Protein AF-A0A9X4QNY0-F1 (a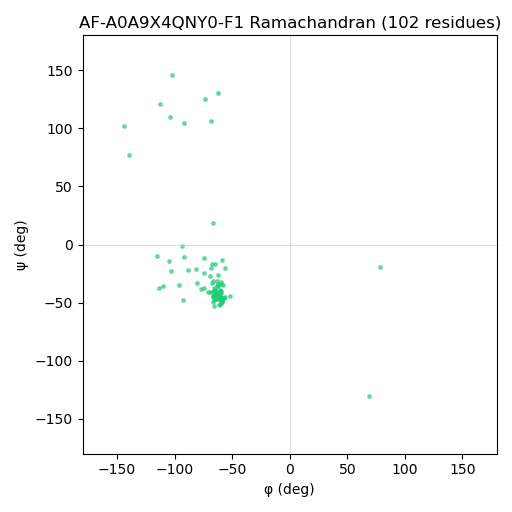fdb_monomer)

Sequence (104 aa):
MVIAGSLAFWIGNAEGIANQVFGGFISLTLYPTGIFRGAAKVILFTVVPAGFIGYMPIGLMRDFEPGFAAASFGAAAIFSACGALLFRAGLARYASGNAMAMRN

Mean predicted aligned error: 10.93 Å

Radius of gyration: 18.05 Å; Cα contacts (8 Å, |Δi|>4): 57; chains: 1; bounding box: 35×27×57 Å

Solvent-accessible surface area (backbone atoms only — not comparable to full-atom values): 5816 Å² total; per-residue (Å²): 106,60,56,47,47,30,44,28,54,78,70,75,66,18,64,66,54,32,52,52,54,48,53,51,50,52,53,60,51,72,49,70,72,89,75,50,66,69,70,56,38,50,42,39,62,72,76,36,65,36,51,49,70,70,42,46,65,61,44,52,72,72,58,74,50,69,68,61,53,50,52,51,52,51,52,53,51,51,55,50,50,53,25,51,51,49,36,53,55,27,49,55,51,40,53,55,55,51,60,57,61,76,74,111

Structure (mmCIF, N/CA/C/O backbone):
data_AF-A0A9X4QNY0-F1
#
_entry.id   AF-A0A9X4QNY0-F1
#
loop_
_atom_site.group_PDB
_atom_site.id
_atom_site.type_symbol
_atom_site.label_atom_id
_atom_site.label_alt_id
_atom_site.label_comp_id
_atom_site.label_asym_id
_atom_site.label_entity_id
_atom_site.label_seq_id
_atom_site.pdbx_PDB_ins_code
_atom_site.Cartn_x
_atom_site.Cartn_y
_atom_site.Cartn_z
_atom_site.occupancy
_atom_site.B_iso_or_equiv
_atom_site.auth_seq_id
_atom_site.auth_comp_id
_atom_site.auth_asym_id
_atom_site.auth_atom_id
_atom_site.pdbx_PDB_model_num
ATOM 1 N N . MET A 1 1 ? 5.498 -0.931 0.438 1.00 69.75 1 MET A N 1
ATOM 2 C CA . MET A 1 1 ? 6.775 -0.714 -0.282 1.00 69.75 1 MET A CA 1
ATOM 3 C C . MET A 1 1 ? 6.747 -1.195 -1.726 1.00 69.75 1 MET A C 1
ATOM 5 O O . MET A 1 1 ? 7.292 -0.497 -2.565 1.00 69.75 1 MET A O 1
ATOM 9 N N . VAL A 1 2 ? 6.050 -2.294 -2.053 1.00 78.00 2 VAL A N 1
ATOM 10 C CA . VAL A 1 2 ? 5.896 -2.777 -3.444 1.00 78.00 2 VAL A CA 1
ATOM 11 C C . VAL A 1 2 ? 5.400 -1.691 -4.409 1.00 78.00 2 VAL A C 1
ATOM 13 O O . VAL A 1 2 ? 5.974 -1.531 -5.477 1.00 78.00 2 VAL A O 1
ATOM 16 N N . ILE A 1 3 ? 4.395 -0.895 -4.025 1.00 78.56 3 ILE A N 1
ATOM 17 C CA . ILE A 1 3 ? 3.872 0.199 -4.867 1.00 78.56 3 ILE A CA 1
ATOM 18 C C . ILE A 1 3 ? 4.954 1.253 -5.155 1.00 78.56 3 ILE A C 1
ATOM 20 O O . ILE A 1 3 ? 5.206 1.565 -6.314 1.00 78.56 3 ILE A O 1
ATOM 24 N N . ALA A 1 4 ? 5.626 1.762 -4.115 1.00 76.25 4 ALA A N 1
ATOM 25 C CA . ALA A 1 4 ? 6.674 2.773 -4.263 1.00 76.25 4 ALA A CA 1
ATOM 26 C C . ALA A 1 4 ? 7.874 2.245 -5.067 1.00 76.25 4 ALA A C 1
ATOM 28 O O . ALA A 1 4 ? 8.353 2.927 -5.963 1.00 76.25 4 ALA A O 1
ATOM 29 N N . GLY A 1 5 ? 8.306 1.007 -4.812 1.00 75.75 5 GLY A N 1
ATOM 30 C CA . GLY A 1 5 ? 9.383 0.367 -5.571 1.00 75.75 5 GLY A CA 1
ATOM 31 C C . GLY A 1 5 ? 9.010 0.078 -7.027 1.00 75.75 5 GLY A C 1
ATOM 32 O O . GLY A 1 5 ? 9.861 0.179 -7.905 1.00 75.75 5 GLY A O 1
ATOM 33 N N . SER A 1 6 ? 7.733 -0.198 -7.317 1.00 79.75 6 SER A N 1
ATOM 34 C CA . SER A 1 6 ? 7.270 -0.443 -8.691 1.00 79.75 6 SER A CA 1
ATOM 35 C C . SER A 1 6 ? 7.462 0.780 -9.589 1.00 79.75 6 SER A C 1
ATOM 37 O O . SER A 1 6 ? 7.680 0.607 -10.782 1.00 79.75 6 SER A O 1
ATOM 39 N N . LEU A 1 7 ? 7.484 2.004 -9.040 1.00 76.81 7 LEU A N 1
ATOM 40 C CA . LEU A 1 7 ? 7.772 3.231 -9.801 1.00 76.81 7 LEU A CA 1
ATOM 41 C C . LEU A 1 7 ? 9.124 3.175 -10.542 1.00 76.81 7 LEU A C 1
ATOM 43 O O . LEU A 1 7 ? 9.303 3.891 -11.531 1.00 76.81 7 LEU A O 1
ATOM 47 N N . ALA A 1 8 ? 10.050 2.298 -10.127 1.00 80.00 8 ALA A N 1
ATOM 48 C CA . ALA A 1 8 ? 11.336 2.097 -10.793 1.00 80.00 8 ALA A CA 1
ATOM 49 C C . ALA A 1 8 ? 11.157 1.685 -12.258 1.00 80.00 8 ALA A C 1
ATOM 51 O O . ALA A 1 8 ? 11.920 2.136 -13.109 1.00 80.00 8 ALA A O 1
ATOM 52 N N . PHE A 1 9 ? 10.109 0.913 -12.569 1.00 77.75 9 PHE A N 1
ATOM 53 C CA . PHE A 1 9 ? 9.810 0.474 -13.934 1.00 77.75 9 PHE A CA 1
ATOM 54 C C . PHE A 1 9 ? 9.446 1.622 -14.886 1.00 77.75 9 PHE A C 1
ATOM 56 O O . PHE A 1 9 ? 9.486 1.435 -16.100 1.00 77.75 9 PHE A O 1
ATOM 63 N N . TRP A 1 10 ? 9.094 2.798 -14.356 1.00 75.19 10 TRP A N 1
ATOM 64 C CA . TRP A 1 10 ? 8.726 3.970 -15.153 1.00 75.19 10 TRP A CA 1
ATOM 65 C C . TRP A 1 10 ? 9.760 5.095 -15.102 1.00 75.19 10 TRP A C 1
ATOM 67 O O . TRP A 1 10 ? 9.930 5.782 -16.104 1.00 75.19 10 TRP A O 1
ATOM 77 N N . ILE A 1 11 ? 10.422 5.308 -13.958 1.00 75.44 11 ILE A N 1
ATOM 78 C CA . ILE A 1 11 ? 11.238 6.513 -13.705 1.00 75.44 11 ILE A CA 1
ATOM 79 C C . ILE A 1 11 ? 12.738 6.178 -13.541 1.00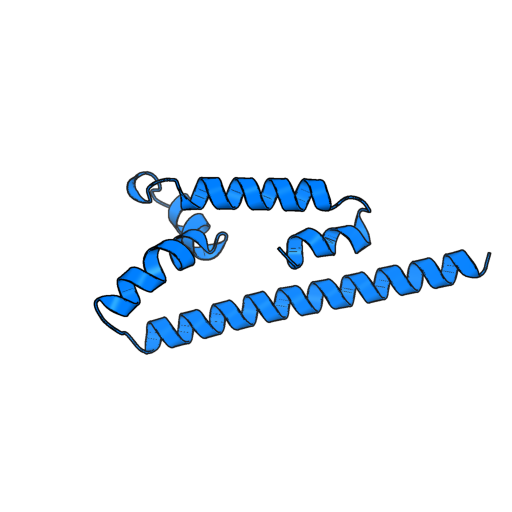 75.44 11 ILE A C 1
ATOM 81 O O . ILE A 1 11 ? 13.576 7.073 -13.543 1.00 75.44 11 ILE A O 1
ATOM 85 N N . GLY A 1 12 ? 13.123 4.900 -13.429 1.00 67.50 12 GLY A N 1
ATOM 86 C CA . GLY A 1 12 ? 14.530 4.469 -13.397 1.00 67.50 12 GLY A CA 1
ATOM 87 C C . GLY A 1 12 ? 15.262 4.659 -12.056 1.00 67.50 12 GLY A C 1
ATOM 88 O O . GLY A 1 12 ? 16.237 3.956 -11.817 1.00 67.50 12 GLY A O 1
ATOM 89 N N . ASN A 1 13 ? 14.772 5.515 -11.141 1.00 69.00 13 ASN A N 1
ATOM 90 C CA . ASN A 1 13 ? 15.288 5.652 -9.766 1.00 69.00 13 ASN A CA 1
ATOM 91 C C . ASN A 1 13 ? 14.161 5.827 -8.725 1.00 69.00 13 ASN A C 1
ATOM 93 O O . ASN A 1 13 ? 13.896 6.929 -8.242 1.00 69.00 13 ASN A O 1
ATOM 97 N N . ALA A 1 14 ? 13.478 4.735 -8.375 1.00 75.19 14 ALA A N 1
ATOM 98 C CA . ALA A 1 14 ? 12.449 4.761 -7.329 1.00 75.19 14 ALA A CA 1
ATOM 99 C C . ALA A 1 14 ? 12.962 4.397 -5.932 1.00 75.19 14 ALA A C 1
ATOM 101 O O . ALA A 1 14 ? 12.187 4.447 -4.981 1.00 75.19 14 ALA A O 1
ATOM 102 N N . GLU A 1 15 ? 14.244 4.064 -5.779 1.00 74.69 15 GLU A N 1
ATOM 103 C CA . GLU A 1 15 ? 14.824 3.732 -4.476 1.00 74.69 15 GLU A CA 1
ATOM 104 C C . GLU A 1 15 ? 14.812 4.946 -3.538 1.00 74.69 15 GLU A C 1
ATOM 106 O O . GLU A 1 15 ? 14.351 4.850 -2.401 1.00 74.69 15 GLU A O 1
ATOM 111 N N . GLY A 1 16 ? 15.197 6.125 -4.041 1.00 77.12 16 GLY A N 1
ATOM 112 C CA . GLY A 1 16 ? 15.102 7.377 -3.284 1.00 77.12 16 GLY A CA 1
ATOM 113 C C . GLY A 1 16 ? 13.664 7.718 -2.872 1.00 77.12 16 GLY A C 1
ATOM 114 O O . GLY A 1 16 ? 13.421 8.109 -1.731 1.00 77.12 16 GLY A O 1
ATOM 115 N N . ILE A 1 17 ? 12.696 7.498 -3.768 1.00 76.81 17 ILE A N 1
ATOM 116 C CA . ILE A 1 17 ? 11.268 7.719 -3.493 1.00 76.81 17 ILE A CA 1
ATOM 117 C C . ILE A 1 17 ? 10.764 6.719 -2.448 1.00 76.81 17 ILE A C 1
ATOM 119 O O . ILE A 1 17 ? 10.087 7.109 -1.501 1.00 76.81 17 ILE A O 1
ATOM 123 N N . ALA A 1 18 ? 11.112 5.438 -2.579 1.00 78.19 18 ALA A N 1
ATOM 124 C CA . ALA A 1 18 ? 10.728 4.405 -1.626 1.00 78.19 18 ALA A CA 1
ATOM 125 C C . ALA A 1 18 ? 11.290 4.691 -0.227 1.00 78.19 18 ALA A C 1
ATOM 127 O O . ALA A 1 18 ? 10.547 4.600 0.749 1.00 78.19 18 ALA A O 1
ATOM 128 N N . ASN A 1 19 ? 12.554 5.117 -0.138 1.00 81.00 19 ASN A N 1
ATOM 129 C CA . ASN A 1 19 ? 13.190 5.499 1.121 1.00 81.00 19 ASN A CA 1
ATOM 130 C C . ASN A 1 19 ? 12.535 6.735 1.755 1.00 81.00 19 ASN A C 1
ATOM 132 O O . ASN A 1 19 ? 12.269 6.731 2.957 1.00 81.00 19 ASN A O 1
ATOM 136 N N . GLN A 1 20 ? 12.201 7.767 0.972 1.00 79.19 20 GLN A N 1
ATOM 137 C CA . GLN A 1 20 ? 11.484 8.941 1.489 1.00 79.19 20 GLN A CA 1
ATOM 138 C C . GLN A 1 20 ? 10.067 8.597 1.962 1.00 79.19 20 GLN A C 1
ATOM 140 O O . GLN A 1 20 ? 9.658 9.011 3.047 1.00 79.19 20 GLN A O 1
ATOM 145 N N . VAL A 1 21 ? 9.330 7.797 1.186 1.00 79.00 21 VAL A N 1
ATOM 146 C CA . VAL A 1 21 ? 7.989 7.326 1.563 1.00 79.00 21 VAL A CA 1
ATOM 147 C C . VAL A 1 21 ? 8.054 6.503 2.849 1.00 79.00 21 VAL A C 1
ATOM 149 O O . VAL A 1 21 ? 7.223 6.696 3.734 1.00 79.00 21 VAL A O 1
ATOM 152 N N . PHE A 1 22 ? 9.050 5.624 2.987 1.00 80.06 22 PHE A N 1
ATOM 153 C CA . PHE A 1 22 ? 9.264 4.831 4.196 1.00 80.06 22 PHE A CA 1
ATOM 154 C C . PHE A 1 22 ? 9.604 5.703 5.413 1.00 80.06 22 PHE A C 1
ATOM 156 O O . PHE A 1 22 ? 8.972 5.560 6.459 1.00 80.06 22 PHE A O 1
ATOM 163 N N . GLY A 1 23 ? 10.529 6.657 5.274 1.00 78.69 23 GLY A N 1
ATOM 164 C CA . GLY A 1 23 ? 10.881 7.589 6.349 1.00 78.69 23 GLY A CA 1
ATOM 165 C C . GLY A 1 23 ? 9.699 8.453 6.807 1.00 78.69 23 GLY A C 1
ATOM 166 O O . GLY A 1 23 ? 9.482 8.634 8.009 1.00 78.69 23 GLY A O 1
ATOM 167 N N . GLY A 1 24 ? 8.873 8.923 5.864 1.00 74.69 24 GLY A N 1
ATOM 168 C CA . GLY A 1 24 ? 7.628 9.633 6.167 1.00 74.69 24 GLY A CA 1
ATOM 169 C C . GLY A 1 24 ? 6.631 8.758 6.931 1.00 74.69 24 GLY A C 1
ATOM 170 O O . GLY A 1 24 ? 6.035 9.200 7.911 1.00 74.69 24 GLY A O 1
ATOM 171 N N . PHE A 1 25 ? 6.511 7.488 6.545 1.00 73.94 25 PHE A N 1
ATOM 172 C CA . PHE A 1 25 ? 5.668 6.503 7.225 1.00 73.94 25 PHE A CA 1
ATOM 173 C C . PHE A 1 25 ? 6.051 6.286 8.689 1.00 73.94 25 PHE A C 1
ATOM 175 O O . PHE A 1 25 ? 5.189 6.281 9.569 1.00 73.94 25 PHE A O 1
ATOM 182 N N . ILE A 1 26 ? 7.349 6.110 8.942 1.00 74.06 26 ILE A N 1
ATOM 183 C CA . ILE A 1 26 ? 7.905 5.922 10.283 1.00 74.06 26 ILE A CA 1
ATOM 184 C C . ILE A 1 26 ? 7.612 7.154 11.141 1.00 74.06 26 ILE A C 1
ATOM 186 O O . ILE A 1 26 ? 7.074 7.025 12.239 1.00 74.06 26 ILE A O 1
ATOM 190 N N . SER A 1 27 ? 7.861 8.347 10.597 1.00 72.00 27 SER A N 1
ATOM 191 C CA . SER A 1 27 ? 7.595 9.617 11.279 1.00 72.00 27 SER A CA 1
ATOM 192 C C . SER A 1 27 ? 6.119 9.749 11.670 1.00 72.00 27 SER A C 1
ATOM 194 O O . SER A 1 27 ? 5.805 10.052 12.816 1.00 72.00 27 SER A O 1
ATOM 196 N N . LEU A 1 28 ? 5.197 9.437 10.757 1.00 68.31 28 LEU A N 1
ATOM 197 C CA . LEU A 1 28 ? 3.754 9.507 11.016 1.00 68.31 28 LEU A CA 1
ATOM 198 C C . LEU A 1 28 ? 3.253 8.446 12.008 1.00 68.31 28 LEU A C 1
ATOM 200 O O . LEU A 1 28 ? 2.259 8.683 12.686 1.00 68.31 28 LEU A O 1
ATOM 204 N N . THR A 1 29 ? 3.929 7.298 12.106 1.00 66.44 29 THR A N 1
ATOM 205 C CA . THR A 1 29 ? 3.570 6.218 13.044 1.00 66.44 29 THR A CA 1
ATOM 206 C C . THR A 1 29 ? 4.075 6.492 14.462 1.00 66.44 29 THR A C 1
A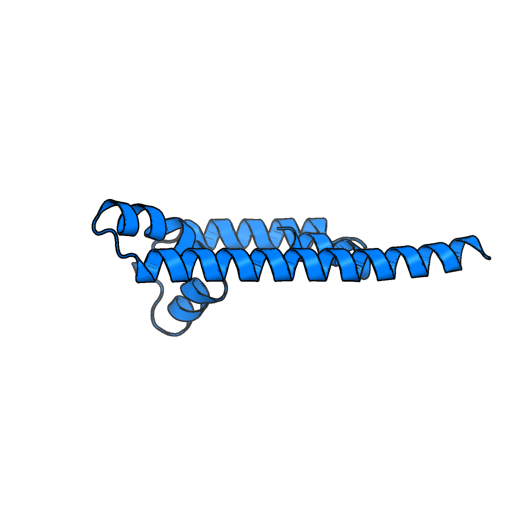TOM 208 O O . THR A 1 29 ? 3.421 6.118 15.431 1.00 66.44 29 THR A O 1
ATOM 211 N N . LEU A 1 30 ? 5.230 7.150 14.594 1.00 66.44 30 LEU A N 1
ATOM 212 C CA . LEU A 1 30 ? 5.838 7.494 15.885 1.00 66.44 30 LEU A CA 1
ATOM 213 C C . LEU A 1 30 ? 5.236 8.758 16.514 1.00 66.44 30 LEU A C 1
ATOM 215 O O . LEU A 1 30 ? 5.350 8.948 17.725 1.00 66.44 30 LEU A O 1
ATOM 219 N N . TYR A 1 31 ? 4.601 9.628 15.721 1.00 62.31 31 TYR A N 1
ATOM 220 C CA 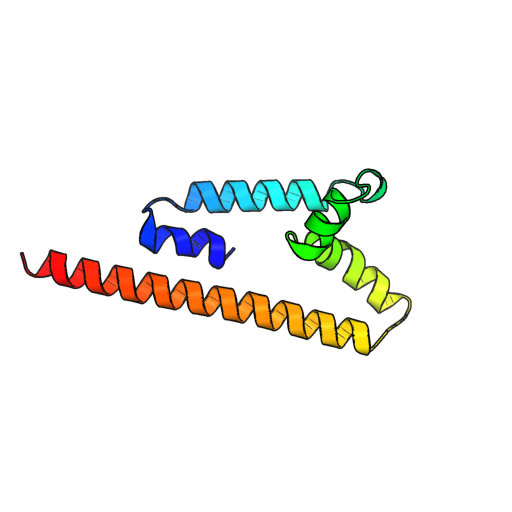. TYR A 1 31 ? 3.955 10.827 16.248 1.00 62.31 31 TYR A CA 1
ATOM 221 C C . TYR A 1 31 ? 2.650 10.475 16.990 1.00 62.31 31 TYR A C 1
ATOM 223 O O . TYR A 1 31 ? 1.757 9.857 16.405 1.00 62.31 31 TYR A O 1
ATOM 231 N N . PRO A 1 32 ? 2.484 10.884 18.266 1.00 54.84 32 PRO A N 1
ATOM 232 C CA . PRO A 1 32 ? 1.302 10.541 19.045 1.00 54.84 32 PRO A CA 1
ATOM 233 C C . PRO A 1 32 ? 0.040 11.129 18.402 1.00 54.84 32 PRO A C 1
ATOM 235 O O . PRO A 1 32 ? -0.048 12.318 18.101 1.00 54.84 32 PRO A O 1
ATOM 238 N N . THR A 1 33 ? -0.983 10.293 18.226 1.00 54.53 33 THR A N 1
ATOM 239 C CA . THR A 1 33 ? -2.231 10.613 17.508 1.00 54.53 33 THR A CA 1
ATOM 240 C C . THR A 1 33 ? -3.021 11.793 18.087 1.00 54.53 33 THR A C 1
ATOM 242 O O . THR A 1 33 ? -3.934 12.296 17.435 1.00 54.53 33 THR A O 1
ATOM 245 N N . GLY A 1 34 ? -2.685 12.251 19.298 1.00 53.41 34 GLY A N 1
ATOM 246 C CA . GLY A 1 34 ? -3.331 13.378 19.977 1.00 53.41 34 GLY A CA 1
ATOM 247 C C . GLY A 1 34 ? -3.103 14.747 19.324 1.00 53.41 34 GLY A C 1
ATOM 248 O O . GLY A 1 34 ? -3.866 15.669 19.600 1.00 53.41 34 GLY A O 1
ATOM 249 N N . ILE A 1 35 ? -2.107 14.886 18.441 1.00 55.34 35 ILE A N 1
ATOM 250 C CA . ILE A 1 35 ? -1.784 16.167 17.783 1.00 55.34 35 ILE A CA 1
ATOM 251 C C . ILE A 1 35 ? -2.595 16.365 16.487 1.00 55.34 35 ILE A C 1
ATOM 253 O O . ILE A 1 35 ? -2.811 17.492 16.040 1.00 55.34 35 ILE A O 1
ATOM 257 N N . PHE A 1 36 ? -3.100 15.285 15.881 1.00 55.78 36 PHE A N 1
ATOM 258 C CA . PHE A 1 36 ? -3.794 15.347 14.594 1.00 55.78 36 PHE A CA 1
ATOM 259 C C . PHE A 1 36 ? -5.309 15.534 14.783 1.00 55.78 36 PHE A C 1
ATOM 261 O O . PHE A 1 36 ? -6.042 14.601 15.120 1.00 55.78 36 PHE A O 1
ATOM 268 N N . ARG A 1 37 ? -5.802 16.756 14.539 1.00 56.88 37 ARG A N 1
ATOM 269 C CA . ARG A 1 37 ? -7.238 17.097 14.492 1.00 56.88 37 ARG A CA 1
ATOM 270 C C . ARG A 1 37 ? -7.731 17.236 13.043 1.00 56.88 37 ARG A C 1
ATOM 272 O O . ARG A 1 37 ? -6.999 17.699 12.173 1.00 56.88 37 ARG A O 1
ATOM 279 N N . GLY A 1 38 ? -8.986 16.857 12.784 1.00 66.50 38 GLY A N 1
ATOM 280 C CA . GLY A 1 38 ? -9.663 17.094 11.499 1.00 66.50 38 GLY A CA 1
ATOM 281 C C . GLY A 1 38 ? -9.105 16.282 10.319 1.00 66.50 38 GLY A C 1
ATOM 282 O O . GLY A 1 38 ? -8.936 15.067 10.420 1.00 66.50 38 GLY A O 1
ATOM 283 N N . ALA A 1 39 ? -8.824 16.951 9.195 1.00 57.56 39 ALA A N 1
ATOM 284 C CA . ALA A 1 39 ? -8.404 16.330 7.931 1.00 57.56 39 ALA A CA 1
ATOM 285 C C . ALA A 1 39 ? -7.101 15.515 8.039 1.00 57.56 39 ALA A C 1
ATOM 287 O O . ALA A 1 39 ? -6.971 14.478 7.392 1.00 57.56 39 ALA A O 1
ATOM 288 N N . ALA A 1 40 ? -6.172 15.922 8.911 1.00 59.53 40 ALA A N 1
ATOM 289 C CA . ALA A 1 40 ? -4.932 15.185 9.151 1.00 59.53 40 ALA A CA 1
ATOM 290 C C . ALA A 1 40 ? -5.193 13.792 9.742 1.00 59.53 40 ALA A C 1
ATOM 292 O O . ALA A 1 40 ? -4.521 12.840 9.367 1.00 59.53 40 ALA A O 1
ATOM 293 N N . LYS A 1 41 ? -6.211 13.653 10.605 1.00 59.75 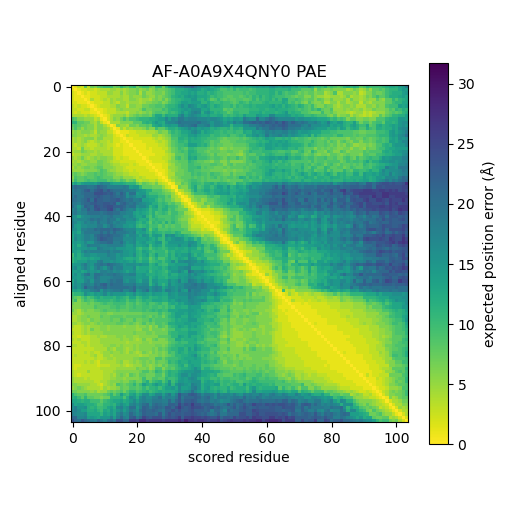41 LYS A N 1
ATOM 294 C CA . LYS A 1 41 ? -6.632 12.360 11.164 1.00 59.75 41 LYS A CA 1
ATOM 295 C C . LYS A 1 41 ? -7.237 11.468 10.086 1.00 59.75 41 LYS A C 1
ATOM 297 O O . LYS A 1 41 ? -6.931 10.287 10.044 1.00 59.75 41 LYS A O 1
ATOM 302 N N . VAL A 1 42 ? -8.050 12.034 9.194 1.00 59.88 42 VAL A N 1
ATOM 303 C CA . VAL A 1 42 ? -8.610 11.285 8.061 1.00 59.88 42 VAL A CA 1
ATOM 304 C C . VAL A 1 42 ? -7.476 10.762 7.183 1.00 59.88 42 VAL A C 1
ATOM 306 O O . VAL A 1 42 ? -7.399 9.562 6.981 1.00 59.88 42 VAL A O 1
ATOM 309 N N . ILE A 1 43 ? -6.530 11.613 6.777 1.00 62.66 43 ILE A N 1
ATOM 310 C CA . ILE A 1 43 ? -5.361 11.210 5.975 1.00 62.66 43 ILE A CA 1
ATOM 311 C C . ILE A 1 43 ? -4.503 10.159 6.708 1.00 62.66 43 ILE A C 1
ATOM 313 O O . ILE A 1 43 ? -4.093 9.174 6.099 1.00 62.66 43 ILE A O 1
ATOM 317 N N . LEU A 1 44 ? -4.271 10.304 8.017 1.00 59.31 44 LEU A N 1
ATOM 318 C CA . LEU A 1 44 ? -3.516 9.326 8.819 1.00 59.31 44 LEU A CA 1
ATOM 319 C C . LEU A 1 44 ? -4.221 7.979 9.009 1.00 59.31 44 LEU A C 1
ATOM 321 O O . LEU A 1 44 ? -3.566 7.023 9.409 1.00 59.31 44 LEU A O 1
ATOM 325 N N . PHE A 1 45 ? -5.538 7.920 8.821 1.00 54.12 45 PHE A N 1
ATOM 326 C CA . PHE A 1 45 ? -6.318 6.689 8.936 1.00 54.12 45 PHE A CA 1
ATOM 327 C C . PHE A 1 45 ? -6.732 6.123 7.566 1.00 54.12 45 PHE A C 1
ATOM 329 O O . PHE A 1 45 ? -7.116 4.959 7.504 1.00 54.12 45 PHE A O 1
ATOM 336 N N . THR A 1 46 ? -6.631 6.896 6.475 1.00 57.56 46 THR A N 1
ATOM 337 C CA . THR A 1 46 ? -7.007 6.464 5.113 1.00 57.56 46 THR A CA 1
ATOM 338 C C . THR A 1 46 ? -5.833 6.357 4.136 1.00 57.56 46 THR A C 1
ATOM 340 O O . THR A 1 46 ? -5.817 5.441 3.318 1.00 57.56 46 THR A O 1
ATOM 343 N N . VAL A 1 47 ? -4.847 7.259 4.201 1.00 57.34 47 VAL A N 1
ATOM 344 C CA . VAL A 1 47 ? -3.699 7.321 3.270 1.00 57.34 47 VAL A CA 1
ATOM 345 C C . VAL A 1 47 ? -2.479 6.605 3.840 1.00 57.34 47 VAL A C 1
ATOM 347 O O . VAL A 1 47 ? -1.729 5.966 3.104 1.00 57.34 47 VAL A O 1
ATOM 350 N N . VAL A 1 48 ? -2.288 6.679 5.157 1.00 58.16 48 VAL A N 1
ATOM 351 C CA . VAL A 1 48 ? -1.206 5.981 5.853 1.00 58.16 48 VAL A CA 1
ATOM 352 C C . VAL A 1 48 ? -1.838 4.911 6.747 1.00 58.16 48 VAL A C 1
ATOM 354 O O . VAL A 1 48 ? -2.590 5.249 7.645 1.00 58.16 48 VAL A O 1
ATOM 357 N N . PRO A 1 49 ? -1.541 3.614 6.596 1.00 57.91 49 PRO A N 1
ATOM 358 C CA . PRO A 1 49 ? -1.952 2.549 7.510 1.00 57.91 49 PRO A CA 1
ATOM 359 C C . PRO A 1 49 ? -1.300 2.653 8.902 1.00 57.91 49 PRO A C 1
ATOM 361 O O . PRO A 1 49 ? -1.245 1.661 9.615 1.00 57.91 49 PRO A O 1
ATOM 364 N N . ALA A 1 50 ? -0.765 3.807 9.308 1.00 55.53 50 ALA A N 1
ATOM 365 C CA . ALA A 1 50 ? -0.072 3.993 10.583 1.00 55.53 50 ALA A CA 1
ATOM 366 C C . ALA A 1 50 ? -1.036 3.857 11.767 1.00 55.53 50 ALA A C 1
ATOM 368 O O . ALA A 1 50 ? -0.741 3.144 12.724 1.00 55.53 50 ALA A O 1
ATOM 369 N N . GLY A 1 51 ? -2.224 4.468 11.668 1.00 54.78 51 GLY A N 1
ATOM 370 C CA . GLY A 1 51 ? -3.287 4.284 12.660 1.00 54.78 51 GLY A CA 1
ATOM 371 C C . GLY A 1 51 ? -3.757 2.829 12.729 1.00 54.78 51 GLY A C 1
ATOM 372 O O . GLY A 1 51 ? -4.010 2.309 13.810 1.00 54.78 51 GLY A O 1
ATOM 373 N N . PHE A 1 52 ? -3.777 2.143 11.586 1.00 59.75 52 PHE A N 1
ATOM 374 C CA . PHE A 1 52 ? -4.092 0.721 11.502 1.00 59.75 52 PHE A CA 1
ATOM 375 C C . PHE A 1 52 ? -3.025 -0.134 12.203 1.00 59.75 52 PHE A C 1
ATOM 377 O O . PHE A 1 52 ? -3.340 -0.886 13.111 1.00 59.75 52 PHE A O 1
ATOM 384 N N . ILE A 1 53 ? -1.747 0.029 11.865 1.00 63.53 53 ILE A N 1
ATOM 385 C CA . ILE A 1 53 ? -0.637 -0.760 12.424 1.00 63.53 53 ILE A CA 1
ATOM 386 C C . ILE A 1 53 ? -0.453 -0.500 13.928 1.00 63.53 53 ILE A C 1
ATOM 388 O O . ILE A 1 53 ? -0.192 -1.437 14.680 1.00 63.53 53 ILE A O 1
ATOM 392 N N . GLY A 1 54 ? -0.608 0.750 14.375 1.00 61.12 54 GLY A N 1
ATOM 393 C CA . GLY A 1 54 ? -0.397 1.134 15.772 1.00 61.12 54 GLY A CA 1
ATOM 394 C C . GLY A 1 54 ? -1.544 0.757 16.717 1.00 61.12 54 GLY A C 1
ATOM 395 O O . GLY A 1 54 ? -1.286 0.355 17.848 1.00 61.12 54 GLY A O 1
ATOM 396 N N . TYR A 1 55 ? -2.805 0.867 16.278 1.00 60.59 55 TYR A N 1
ATOM 397 C CA . TYR A 1 55 ? -3.976 0.642 17.142 1.00 60.59 55 TYR A CA 1
ATOM 398 C C . TYR A 1 55 ? -4.673 -0.707 16.937 1.00 60.59 55 TYR A C 1
ATOM 400 O O . TYR A 1 55 ? -5.332 -1.173 17.865 1.00 60.59 55 TYR A O 1
ATOM 408 N N . MET A 1 56 ? -4.5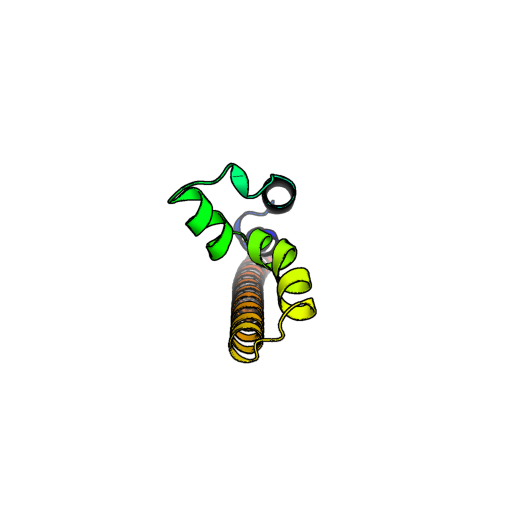30 -1.357 15.775 1.00 64.06 56 MET A N 1
ATOM 409 C CA . MET A 1 56 ? -5.175 -2.650 15.501 1.00 64.06 56 MET A CA 1
ATOM 410 C C . MET A 1 56 ? -4.809 -3.731 16.532 1.00 64.06 56 MET A C 1
ATOM 412 O O . MET A 1 56 ? -5.735 -4.372 17.022 1.00 64.06 56 MET A O 1
ATOM 416 N N . PRO A 1 57 ? -3.536 -3.918 16.948 1.00 59.00 57 PRO A N 1
ATOM 417 C CA . PRO A 1 57 ? -3.197 -4.949 17.932 1.00 59.00 57 PRO A CA 1
ATOM 418 C C . PRO A 1 57 ? -3.821 -4.667 19.303 1.00 59.00 57 PRO A C 1
ATOM 420 O O . PRO A 1 57 ? -4.310 -5.576 19.963 1.00 59.00 57 PRO A O 1
ATOM 423 N N . ILE A 1 58 ? -3.847 -3.393 19.707 1.00 65.06 58 ILE A N 1
ATOM 424 C CA . ILE A 1 58 ? -4.361 -2.954 21.010 1.00 65.06 58 ILE A CA 1
ATOM 425 C C . ILE A 1 58 ? -5.889 -3.088 21.057 1.00 65.06 58 ILE A C 1
ATOM 427 O O . ILE A 1 58 ? -6.432 -3.533 22.064 1.00 65.06 58 ILE A O 1
ATOM 431 N N . GLY A 1 59 ? -6.577 -2.731 19.967 1.00 63.88 59 GLY A N 1
ATOM 432 C CA . GLY A 1 59 ? -8.028 -2.873 19.838 1.00 63.88 59 GLY A CA 1
ATOM 433 C C . GLY A 1 59 ? -8.471 -4.336 19.802 1.00 63.88 59 GLY A C 1
ATOM 434 O O . GLY A 1 59 ? -9.322 -4.723 20.596 1.00 63.88 59 GLY A O 1
ATOM 435 N N . LEU A 1 60 ? -7.835 -5.167 18.962 1.00 62.00 60 LEU A N 1
ATOM 436 C CA . LEU A 1 60 ? -8.153 -6.599 18.855 1.00 62.00 60 LEU A CA 1
ATOM 437 C C . LEU A 1 60 ? -7.903 -7.374 20.155 1.00 62.00 60 LEU A C 1
ATOM 439 O O . LEU A 1 60 ? -8.629 -8.325 20.432 1.00 62.00 60 LEU A O 1
ATOM 443 N N . MET A 1 61 ? -6.881 -6.999 20.933 1.00 66.06 61 MET A N 1
ATOM 444 C CA . MET A 1 61 ? -6.584 -7.644 22.218 1.00 66.06 61 MET A CA 1
ATOM 445 C C . MET A 1 61 ? -7.557 -7.251 23.332 1.00 66.06 61 MET A C 1
ATOM 447 O O . MET A 1 61 ? -7.679 -7.992 24.305 1.00 66.06 61 MET A O 1
ATOM 451 N N . ARG A 1 62 ? -8.204 -6.085 23.227 1.00 68.50 62 ARG A N 1
ATOM 452 C CA . ARG A 1 62 ? -9.045 -5.541 24.296 1.00 68.50 62 ARG A CA 1
ATOM 453 C C . ARG A 1 62 ? -10.507 -5.942 24.140 1.00 68.50 62 ARG A C 1
ATOM 455 O O . ARG A 1 62 ? -11.075 -6.430 25.105 1.00 68.50 62 ARG A O 1
ATOM 462 N N . ASP A 1 63 ? -11.058 -5.796 22.937 1.00 69.88 63 ASP A N 1
ATOM 463 C CA . ASP A 1 63 ? -12.415 -6.216 22.580 1.00 69.88 63 ASP A CA 1
ATOM 464 C C . ASP A 1 63 ? -12.395 -6.733 21.135 1.00 69.88 63 ASP A C 1
ATOM 466 O O . ASP A 1 63 ? -12.324 -5.964 20.173 1.00 69.88 63 ASP A O 1
ATOM 470 N N . PHE A 1 64 ? -12.400 -8.058 20.966 1.00 71.31 64 PHE A N 1
ATOM 471 C CA . PHE A 1 64 ? -12.387 -8.661 19.636 1.00 71.31 64 PHE A CA 1
ATOM 472 C C . PHE A 1 64 ? -13.710 -8.386 18.916 1.00 71.31 64 PHE A C 1
ATOM 474 O O . PHE A 1 64 ? -14.730 -9.009 19.209 1.00 71.31 64 PHE A O 1
ATOM 481 N N . GLU A 1 65 ? -13.679 -7.485 17.937 1.00 77.25 65 GLU A N 1
ATOM 482 C CA . GLU A 1 65 ? -14.828 -7.179 17.091 1.00 77.25 65 GLU A CA 1
ATOM 483 C C . GLU A 1 65 ? -14.656 -7.819 15.696 1.00 77.25 65 GLU A C 1
ATOM 485 O O . GLU A 1 65 ? -13.820 -7.369 14.901 1.00 77.25 65 GLU A O 1
ATOM 490 N N . PRO A 1 66 ? -15.443 -8.858 15.346 1.00 75.56 66 PRO A N 1
ATOM 491 C CA . PRO A 1 66 ? -15.284 -9.591 14.088 1.00 75.56 66 PRO A CA 1
ATOM 492 C C . PRO A 1 66 ? -15.444 -8.710 12.843 1.00 75.56 66 PRO A C 1
ATOM 494 O O . PRO A 1 66 ? -14.767 -8.928 11.839 1.00 75.56 66 PRO A O 1
ATOM 497 N N . GLY A 1 67 ? -16.320 -7.699 12.906 1.00 78.44 67 GLY A N 1
ATOM 498 C CA . GLY A 1 67 ? -16.545 -6.757 11.808 1.00 78.44 67 GLY A CA 1
ATOM 499 C C . GLY A 1 67 ? -15.312 -5.905 11.515 1.00 78.44 67 GLY A C 1
ATOM 500 O O . GLY A 1 67 ? -14.900 -5.781 10.360 1.00 78.44 67 GLY A O 1
ATOM 501 N N . PHE A 1 68 ? -14.663 -5.392 12.562 1.00 72.50 68 PHE A N 1
ATOM 502 C CA . PHE A 1 68 ? -13.412 -4.653 12.431 1.00 72.50 68 PHE A CA 1
ATOM 503 C C . PHE A 1 68 ? -12.283 -5.545 11.895 1.00 72.50 68 PHE A C 1
ATOM 505 O O . PHE A 1 68 ? -11.549 -5.137 10.992 1.00 72.50 68 PHE A O 1
ATOM 512 N N . ALA A 1 69 ? -12.177 -6.786 12.380 1.00 76.25 69 ALA A N 1
ATOM 513 C CA . ALA A 1 69 ? -11.194 -7.755 11.894 1.00 76.25 69 ALA A CA 1
ATOM 514 C C . ALA A 1 69 ? -11.399 -8.111 10.406 1.00 76.25 69 ALA A C 1
ATOM 516 O O . ALA A 1 69 ? -10.436 -8.154 9.638 1.00 76.25 69 ALA A O 1
ATOM 517 N N . ALA A 1 70 ? -12.646 -8.301 9.970 1.00 79.94 70 ALA A N 1
ATOM 518 C CA . ALA A 1 70 ? -12.971 -8.561 8.569 1.00 79.94 70 ALA A CA 1
ATOM 519 C C . ALA A 1 70 ? -12.653 -7.353 7.671 1.00 79.94 70 ALA A C 1
ATOM 521 O O . ALA A 1 70 ? -12.025 -7.512 6.623 1.00 79.94 70 ALA A O 1
ATOM 522 N N . ALA A 1 71 ? -13.015 -6.137 8.099 1.00 78.75 71 ALA A N 1
ATOM 523 C CA . ALA A 1 71 ? -12.687 -4.906 7.378 1.0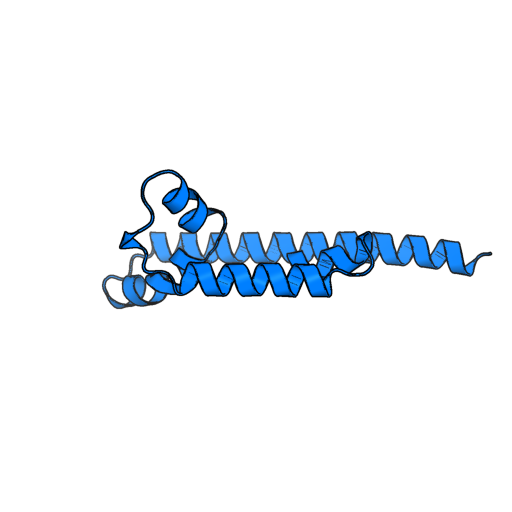0 78.75 71 ALA A CA 1
ATOM 524 C C . ALA A 1 71 ? -11.166 -4.702 7.249 1.00 78.75 71 ALA A C 1
ATOM 526 O O . ALA A 1 71 ? -10.673 -4.330 6.183 1.00 78.75 71 ALA A O 1
ATOM 527 N N . SER A 1 72 ? -10.420 -5.023 8.309 1.00 74.25 72 SER A N 1
ATOM 528 C CA . SER A 1 72 ? -8.954 -5.008 8.347 1.00 74.25 72 SER A CA 1
ATOM 529 C C . SER A 1 72 ? -8.335 -5.937 7.307 1.00 74.25 72 SER A C 1
ATOM 531 O O . SER A 1 72 ? -7.473 -5.528 6.525 1.00 74.25 72 SER A O 1
ATOM 533 N N . PHE A 1 73 ? -8.815 -7.180 7.258 1.00 82.62 73 PHE A N 1
ATOM 534 C CA . PHE A 1 73 ? -8.389 -8.160 6.263 1.00 82.62 73 PHE A CA 1
ATOM 535 C C . PHE A 1 73 ? -8.729 -7.717 4.838 1.00 82.62 73 PHE A C 1
ATOM 537 O O . PHE A 1 73 ? -7.889 -7.827 3.944 1.00 82.62 73 PHE A O 1
ATOM 544 N N . GLY A 1 74 ? -9.930 -7.172 4.629 1.00 86.19 74 GLY A N 1
ATOM 545 C CA . GLY A 1 74 ? -10.357 -6.629 3.341 1.00 86.19 74 GLY A CA 1
ATOM 546 C C . GLY A 1 74 ? -9.440 -5.507 2.855 1.00 86.19 74 GLY A C 1
ATOM 547 O O . GLY A 1 74 ? -8.953 -5.551 1.726 1.00 86.19 74 GLY A O 1
ATOM 548 N N . ALA A 1 75 ? -9.129 -4.541 3.722 1.00 80.81 75 ALA A N 1
ATOM 549 C CA . ALA A 1 75 ? -8.205 -3.458 3.404 1.00 80.81 75 ALA A CA 1
ATOM 550 C C . ALA A 1 75 ? -6.806 -3.990 3.046 1.00 80.81 75 ALA A C 1
ATOM 552 O O . ALA A 1 75 ? -6.241 -3.605 2.020 1.00 80.81 75 ALA A O 1
ATOM 553 N N . ALA A 1 76 ? -6.264 -4.920 3.840 1.00 83.25 76 ALA A N 1
ATOM 554 C CA . ALA A 1 76 ? -4.964 -5.536 3.574 1.00 83.25 76 ALA A CA 1
ATOM 555 C C . ALA A 1 76 ? -4.929 -6.281 2.225 1.00 83.25 76 ALA A C 1
ATOM 557 O O . ALA A 1 76 ? -3.957 -6.160 1.471 1.00 83.25 76 ALA A O 1
ATOM 558 N N . ALA A 1 77 ? -5.998 -7.010 1.892 1.00 88.56 77 ALA A N 1
ATOM 559 C CA . ALA A 1 77 ? -6.137 -7.705 0.617 1.00 88.56 77 ALA A CA 1
ATOM 560 C C . ALA A 1 77 ? -6.188 -6.725 -0.566 1.00 88.56 77 ALA A C 1
ATOM 562 O O . ALA A 1 77 ? -5.474 -6.927 -1.549 1.00 88.56 77 ALA A O 1
ATOM 563 N N . ILE A 1 78 ? -6.955 -5.633 -0.452 1.00 87.50 78 ILE A N 1
ATOM 564 C CA . ILE A 1 78 ? -7.034 -4.579 -1.476 1.00 87.50 78 ILE A CA 1
ATOM 565 C C . ILE A 1 78 ? -5.657 -3.954 -1.709 1.00 87.50 78 ILE A C 1
ATOM 567 O O . ILE A 1 78 ? -5.195 -3.906 -2.848 1.00 87.50 78 ILE A O 1
ATOM 571 N N . PHE A 1 79 ? -4.958 -3.533 -0.650 1.00 83.31 79 PHE A N 1
ATOM 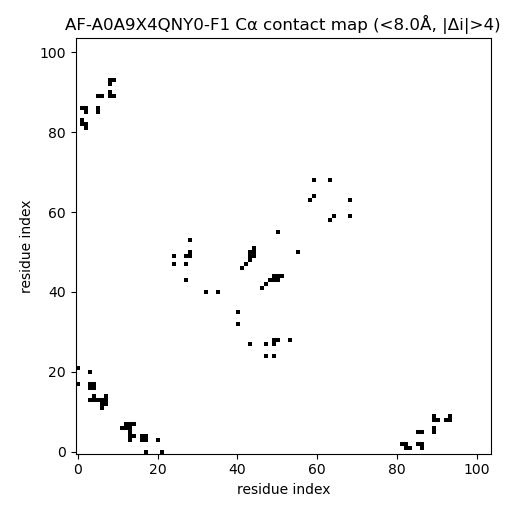572 C CA . PHE A 1 79 ? -3.626 -2.936 -0.787 1.00 83.31 79 PHE A CA 1
ATOM 573 C C . PHE A 1 79 ? -2.624 -3.897 -1.437 1.00 83.31 79 PHE A C 1
ATOM 575 O O . PHE A 1 79 ? -1.830 -3.485 -2.288 1.00 83.31 79 PHE A O 1
ATOM 582 N N . SER A 1 80 ? -2.682 -5.179 -1.073 1.00 86.75 80 SER A N 1
ATOM 583 C CA . SER A 1 80 ? -1.826 -6.220 -1.648 1.00 86.75 80 SER A CA 1
ATOM 584 C C . SER A 1 80 ? -2.129 -6.447 -3.131 1.00 86.75 80 SER A C 1
ATOM 586 O O . SER A 1 80 ? -1.208 -6.483 -3.949 1.00 86.75 80 SER A O 1
ATOM 588 N N . ALA A 1 81 ? -3.411 -6.528 -3.499 1.00 90.69 81 ALA A N 1
ATOM 589 C CA . ALA A 1 81 ? -3.849 -6.673 -4.883 1.00 90.69 81 ALA A CA 1
ATOM 590 C C . ALA A 1 81 ? -3.447 -5.459 -5.734 1.00 90.69 81 ALA A C 1
ATOM 592 O O . ALA A 1 81 ? -2.862 -5.629 -6.803 1.00 90.69 81 ALA A O 1
ATOM 593 N N . CYS A 1 82 ? -3.671 -4.237 -5.241 1.00 88.62 82 CYS A N 1
ATOM 594 C CA . CYS A 1 82 ? -3.232 -3.011 -5.907 1.00 88.62 82 CYS A CA 1
ATOM 595 C C . CYS A 1 82 ? -1.718 -3.011 -6.142 1.00 88.62 82 CYS A C 1
ATOM 597 O O . CYS A 1 82 ? -1.274 -2.722 -7.252 1.00 88.62 82 CYS A O 1
ATOM 599 N N . GLY A 1 83 ? -0.927 -3.387 -5.131 1.00 87.00 83 GLY A N 1
ATOM 600 C CA . GLY A 1 83 ? 0.525 -3.511 -5.259 1.00 87.00 83 GLY A CA 1
ATOM 601 C C . GLY A 1 83 ? 0.950 -4.527 -6.317 1.00 87.00 83 GLY A C 1
ATOM 602 O O . GLY A 1 83 ? 1.801 -4.218 -7.149 1.00 87.00 83 GLY A O 1
ATOM 603 N N . ALA A 1 84 ? 0.330 -5.708 -6.331 1.00 89.12 84 ALA A N 1
ATOM 604 C CA . ALA A 1 84 ? 0.620 -6.751 -7.310 1.00 89.12 84 ALA A CA 1
ATOM 605 C C . ALA A 1 84 ? 0.251 -6.330 -8.743 1.00 89.12 84 ALA A C 1
ATOM 607 O O . ALA A 1 84 ? 1.016 -6.575 -9.676 1.00 89.12 84 ALA A O 1
ATOM 608 N N . LEU A 1 85 ? -0.895 -5.669 -8.932 1.00 89.88 85 LEU A N 1
ATOM 609 C CA . LEU A 1 85 ? -1.323 -5.171 -10.241 1.00 89.88 85 LEU A CA 1
ATOM 610 C C . LEU A 1 85 ? -0.377 -4.092 -10.771 1.00 89.88 85 LEU A C 1
ATOM 612 O O . LEU A 1 85 ? 0.052 -4.184 -11.921 1.00 89.88 85 LEU A O 1
ATOM 616 N N . LEU A 1 86 ? -0.004 -3.122 -9.929 1.00 87.81 86 LEU A N 1
ATOM 617 C CA . LEU A 1 86 ? 0.975 -2.090 -10.281 1.00 87.81 86 LEU A CA 1
ATOM 618 C C . LEU A 1 86 ? 2.318 -2.712 -10.665 1.00 87.81 86 LEU A C 1
ATOM 620 O O . LEU A 1 86 ? 2.867 -2.377 -11.711 1.00 87.81 86 LEU A O 1
ATOM 624 N N . PHE A 1 87 ? 2.812 -3.662 -9.874 1.00 87.25 87 PHE A N 1
ATOM 625 C CA . PHE A 1 87 ? 4.063 -4.355 -10.164 1.00 87.25 87 PHE A CA 1
ATOM 626 C C . PHE A 1 87 ? 4.020 -5.069 -11.522 1.00 87.25 87 PHE A C 1
ATOM 628 O O . PHE A 1 87 ? 4.907 -4.886 -12.354 1.00 87.25 87 PHE A O 1
ATOM 635 N N . ARG A 1 88 ? 2.956 -5.840 -11.787 1.00 87.81 88 ARG A N 1
ATOM 636 C CA . ARG A 1 88 ? 2.793 -6.567 -13.057 1.00 87.81 88 ARG A CA 1
ATOM 637 C C . ARG A 1 88 ? 2.670 -5.622 -14.251 1.00 87.81 88 ARG A C 1
ATOM 639 O O . ARG A 1 88 ? 3.262 -5.891 -15.293 1.00 87.81 88 ARG A O 1
ATOM 646 N N . ALA A 1 89 ? 1.927 -4.525 -14.106 1.00 87.38 89 ALA A N 1
ATOM 647 C CA . ALA A 1 89 ? 1.784 -3.518 -15.154 1.00 87.38 89 ALA A CA 1
ATOM 648 C C . ALA A 1 89 ? 3.124 -2.832 -15.471 1.00 87.38 89 ALA A C 1
ATOM 650 O O . ALA A 1 89 ? 3.469 -2.667 -16.643 1.00 87.38 89 ALA A O 1
ATOM 651 N N . GLY A 1 90 ? 3.901 -2.489 -14.439 1.00 86.19 90 GLY A N 1
ATOM 652 C CA . GLY A 1 90 ? 5.241 -1.921 -14.594 1.00 86.19 90 GLY A CA 1
ATOM 653 C C . GLY A 1 90 ? 6.199 -2.880 -15.288 1.00 86.19 90 GLY A C 1
ATOM 654 O O . GLY A 1 90 ? 6.849 -2.503 -16.263 1.00 86.19 90 GLY A O 1
ATOM 655 N N . LEU A 1 91 ? 6.209 -4.143 -14.860 1.0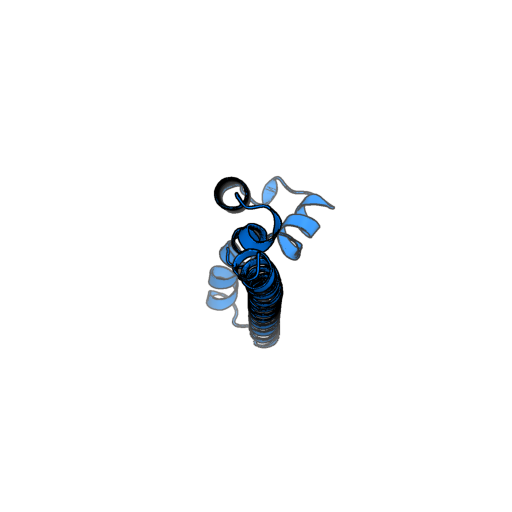0 85.88 91 LEU A N 1
ATOM 656 C CA . LEU A 1 91 ? 7.047 -5.181 -15.452 1.00 85.88 91 LEU A CA 1
ATOM 657 C C . LEU A 1 91 ? 6.729 -5.413 -16.937 1.00 85.88 91 LEU A C 1
ATOM 659 O O . LEU A 1 91 ? 7.646 -5.479 -17.753 1.00 85.88 91 LEU A O 1
ATOM 663 N N . ALA A 1 92 ? 5.445 -5.492 -17.306 1.00 85.12 92 ALA A N 1
ATOM 664 C CA . ALA A 1 92 ? 5.029 -5.682 -18.698 1.00 85.12 92 ALA A CA 1
ATOM 665 C C . ALA A 1 92 ? 5.491 -4.525 -19.600 1.00 85.12 92 ALA A C 1
ATOM 667 O O . ALA A 1 92 ? 5.985 -4.750 -20.708 1.00 85.12 92 ALA A O 1
ATOM 668 N N . ARG A 1 93 ? 5.393 -3.283 -19.109 1.00 80.81 93 ARG A N 1
ATOM 669 C CA . ARG A 1 93 ? 5.883 -2.107 -19.834 1.00 80.81 93 ARG A CA 1
ATOM 670 C C . ARG A 1 93 ? 7.402 -2.127 -19.984 1.00 80.81 93 ARG A C 1
ATOM 672 O O . ARG A 1 93 ? 7.888 -1.934 -21.098 1.00 80.81 93 ARG A O 1
ATOM 679 N N . TYR A 1 94 ? 8.133 -2.395 -18.904 1.00 79.19 94 TYR A N 1
ATOM 680 C CA . TYR A 1 94 ? 9.594 -2.478 -18.932 1.00 79.19 94 TYR A CA 1
ATOM 681 C C . TYR A 1 94 ? 10.082 -3.549 -19.920 1.00 79.19 94 TYR A C 1
ATOM 683 O O . TYR A 1 94 ? 10.922 -3.269 -20.774 1.00 79.19 94 TYR A O 1
ATOM 691 N N . ALA A 1 95 ? 9.478 -4.742 -19.886 1.00 79.38 95 ALA A N 1
ATOM 692 C CA . ALA A 1 95 ? 9.801 -5.832 -20.804 1.00 79.38 95 ALA A CA 1
ATOM 693 C C . ALA A 1 95 ? 9.549 -5.459 -22.277 1.00 79.38 95 ALA A C 1
ATOM 695 O O . ALA A 1 95 ? 10.385 -5.743 -23.134 1.00 79.38 95 ALA A O 1
ATOM 696 N N . SER A 1 96 ? 8.437 -4.775 -22.575 1.00 76.31 96 SER A N 1
ATOM 697 C CA . SER A 1 96 ? 8.127 -4.319 -23.939 1.00 76.31 96 SER A CA 1
ATOM 698 C C . SER A 1 96 ? 9.106 -3.257 -24.461 1.00 76.31 96 SER A C 1
ATOM 700 O O . SER A 1 96 ? 9.489 -3.299 -25.628 1.00 76.31 96 SER A O 1
ATOM 702 N N . GLY A 1 97 ? 9.560 -2.337 -23.600 1.00 69.44 97 GLY A N 1
ATOM 703 C CA . GLY A 1 97 ? 10.563 -1.329 -23.954 1.00 69.44 97 GLY A CA 1
ATOM 704 C C . GLY A 1 97 ? 11.946 -1.939 -24.191 1.00 69.44 97 GLY A C 1
ATOM 705 O O . GLY A 1 97 ? 12.612 -1.591 -25.164 1.00 69.44 97 GLY A O 1
ATOM 706 N N . ASN A 1 98 ? 12.343 -2.909 -23.363 1.00 63.00 98 ASN A N 1
ATOM 707 C CA . ASN A 1 98 ? 13.607 -3.627 -23.520 1.00 63.00 98 ASN A CA 1
ATOM 708 C C . ASN A 1 98 ? 13.641 -4.472 -24.806 1.00 63.00 98 ASN A C 1
ATOM 710 O O . ASN A 1 98 ? 14.639 -4.474 -25.521 1.00 63.00 98 ASN A O 1
ATOM 714 N N . ALA A 1 99 ? 12.531 -5.134 -25.154 1.00 64.25 99 ALA A N 1
ATOM 715 C CA . ALA A 1 99 ? 12.424 -5.910 -26.392 1.00 64.25 99 ALA A CA 1
ATOM 716 C C . ALA A 1 99 ? 12.564 -5.046 -27.660 1.00 64.25 99 ALA A C 1
ATOM 718 O O . ALA A 1 99 ? 13.080 -5.512 -28.673 1.00 64.25 99 ALA A O 1
ATOM 719 N N . MET A 1 100 ? 12.125 -3.784 -27.611 1.00 62.19 100 MET A N 1
ATOM 720 C CA . MET A 1 100 ? 12.312 -2.827 -28.707 1.00 62.19 100 MET A CA 1
ATOM 721 C C . MET A 1 100 ? 13.758 -2.323 -28.786 1.00 62.19 100 MET A C 1
ATOM 723 O O . MET A 1 100 ? 14.277 -2.173 -29.886 1.00 62.19 100 MET A O 1
ATOM 727 N N . ALA A 1 101 ? 14.418 -2.106 -27.642 1.00 60.50 101 ALA A N 1
ATOM 728 C CA . ALA A 1 101 ? 15.821 -1.693 -27.585 1.00 60.50 101 ALA A CA 1
ATOM 729 C C . ALA A 1 101 ? 16.787 -2.784 -28.079 1.00 60.50 101 ALA A C 1
ATOM 731 O O . ALA A 1 101 ? 17.784 -2.460 -28.704 1.00 60.50 101 ALA A O 1
ATOM 732 N N . MET A 1 102 ? 16.475 -4.066 -27.857 1.00 60.06 102 MET A N 1
ATOM 733 C CA . MET A 1 102 ? 17.288 -5.195 -28.340 1.00 60.06 102 MET A CA 1
ATOM 734 C C . MET A 1 102 ? 17.170 -5.462 -29.853 1.00 60.06 102 MET A C 1
ATOM 736 O O . MET A 1 102 ? 17.920 -6.282 -30.378 1.00 60.06 102 MET A O 1
ATOM 740 N N . ARG A 1 103 ? 16.206 -4.838 -30.548 1.00 57.97 103 ARG A N 1
ATOM 741 C CA . ARG A 1 103 ? 15.984 -5.011 -31.997 1.00 57.97 103 ARG A CA 1
ATOM 742 C C . ARG A 1 103 ? 16.738 -3.985 -32.861 1.00 57.97 103 ARG A C 1
ATOM 744 O O . ARG A 1 103 ? 16.778 -4.161 -34.077 1.00 57.97 103 ARG A O 1
ATOM 751 N N . ASN A 1 104 ? 17.305 -2.942 -32.259 1.00 46.75 104 ASN A N 1
ATOM 752 C CA . ASN A 1 104 ? 18.122 -1.933 -32.941 1.00 46.75 104 ASN A CA 1
ATOM 753 C C . ASN A 1 104 ? 19.606 -2.171 -32.671 1.00 46.75 104 ASN A C 1
ATOM 755 O O . ASN A 1 104 ? 20.403 -1.817 -33.565 1.00 46.75 104 ASN A O 1
#

InterPro domains:
  IPR010390 ABC-2 transporter-like [PF06182] (1-96)

Foldseek 3Di:
DLLQVLCCLPPVDSVVVVVVVVVVLVVLLPDPPVVDDDPSNVCCVPVHCSCVVNCVVVCCVPDNDVVVVVVSVVVVVVVVVVSVVSNVVSVVSSVVVVVVVVVD

Organism: NCBI:txid425004

pLDDT: mean 71.62, std 10.91, range [46.75, 90.69]

Secondary structure (DSSP, 8-state):
-HHHHHTHHHHS--HHHHHHHHHHHHHHHHS-GGG--THHHHHHHHT-THHHHHHHHHHHHHS--HHHHHHHHHHHHHHHHHHHHHHHHHHHHHHHHHHHHTT-